Protein AF-A0AAE2HYL7-F1 (afdb_monomer_lite)

Secondary structure (DSSP, 8-state):
----TTS-EEEE-HHHHHHHHHHHT--HHHHHHHHHHHHHHHHHHHHHTT-GGG------HHHHHHHHHTS--EEEHHHHHHHHHHTTPPTTSSEEE--------------

Foldseek 3Di:
DDPQLVPKKWFFPLVVLVVLCVVQVDDLQLLQVQLLVLQQVVQVVCVVVVSHDDRDRTGDSVNSVCSNVVVDRIDRLSSQQSSCVSSVHDRCPGIPIPPPPPPPPVDPPDD

Structure (mmCIF, N/CA/C/O backbone):
data_AF-A0AAE2HYL7-F1
#
_entry.id   AF-A0AAE2HYL7-F1
#
loop_
_atom_site.group_PDB
_atom_site.id
_atom_site.type_symbol
_atom_site.label_atom_id
_atom_site.label_alt_id
_atom_site.label_comp_id
_atom_site.label_asym_id
_atom_site.label_entity_id
_atom_site.label_seq_id
_atom_site.pdbx_PDB_ins_code
_atom_site.Cartn_x
_atom_site.Cartn_y
_atom_site.Cartn_z
_atom_site.occupancy
_atom_site.B_iso_or_equiv
_atom_site.auth_seq_id
_atom_site.auth_comp_id
_atom_site.auth_asym_id
_atom_site.auth_atom_id
_atom_site.pdbx_PDB_model_num
ATOM 1 N N . MET A 1 1 ? 13.948 -3.740 -25.770 1.00 38.06 1 MET A N 1
ATOM 2 C CA . MET A 1 1 ? 12.963 -2.673 -25.483 1.00 38.06 1 MET A CA 1
ATOM 3 C C . MET A 1 1 ? 12.690 -2.669 -23.985 1.00 38.06 1 MET A C 1
ATOM 5 O O . MET A 1 1 ? 12.088 -3.614 -23.493 1.00 38.06 1 MET A O 1
ATOM 9 N N . ASN A 1 2 ? 13.205 -1.672 -23.257 1.00 37.06 2 ASN A N 1
ATOM 10 C CA . ASN A 1 2 ? 12.978 -1.521 -21.817 1.00 37.06 2 ASN A CA 1
ATOM 11 C C . ASN A 1 2 ? 11.575 -0.959 -21.599 1.00 37.06 2 ASN A C 1
ATOM 13 O O . ASN A 1 2 ? 11.379 0.253 -21.684 1.00 37.06 2 ASN A O 1
ATOM 17 N N . ALA A 1 3 ? 10.611 -1.837 -21.321 1.00 42.03 3 ALA A N 1
ATOM 18 C CA . ALA A 1 3 ? 9.371 -1.426 -20.686 1.00 42.03 3 ALA A CA 1
ATOM 19 C C . ALA A 1 3 ? 9.765 -0.853 -19.318 1.00 42.03 3 ALA A C 1
ATOM 21 O O . ALA A 1 3 ? 10.077 -1.577 -18.373 1.00 42.03 3 ALA A O 1
ATOM 22 N N . THR A 1 4 ? 9.924 0.466 -19.262 1.00 47.09 4 THR A N 1
ATOM 23 C CA . THR A 1 4 ? 10.134 1.168 -18.002 1.00 47.09 4 THR A CA 1
ATOM 24 C C . THR A 1 4 ? 8.878 0.922 -17.168 1.00 47.09 4 THR A C 1
ATOM 26 O O . THR A 1 4 ? 7.782 0.910 -17.720 1.00 47.09 4 THR A O 1
ATOM 29 N N . SER A 1 5 ? 9.000 0.745 -15.848 1.00 49.59 5 SER A N 1
ATOM 30 C CA . SER A 1 5 ? 7.873 0.609 -14.893 1.00 49.59 5 SER A CA 1
ATOM 31 C C . SER A 1 5 ? 6.904 1.814 -14.864 1.00 49.59 5 SER A C 1
ATOM 33 O O . SER A 1 5 ? 6.170 2.005 -13.897 1.00 49.59 5 SER A O 1
ATOM 35 N N . ARG A 1 6 ? 6.956 2.667 -15.893 1.00 45.88 6 ARG A N 1
ATOM 36 C CA . ARG A 1 6 ? 6.263 3.934 -16.082 1.00 45.88 6 ARG A CA 1
ATOM 37 C C . ARG A 1 6 ? 4.782 3.746 -16.419 1.00 45.88 6 ARG A C 1
ATOM 39 O O . ARG A 1 6 ? 3.992 4.571 -15.981 1.00 45.88 6 ARG A O 1
ATOM 46 N N . ASP A 1 7 ? 4.420 2.658 -17.098 1.00 55.69 7 ASP A N 1
ATOM 47 C CA . ASP A 1 7 ? 3.065 2.483 -17.658 1.00 55.69 7 ASP A CA 1
ATOM 48 C C . ASP A 1 7 ? 2.261 1.361 -16.981 1.00 55.69 7 ASP A C 1
ATOM 50 O O . ASP A 1 7 ? 1.156 1.013 -17.392 1.00 55.69 7 ASP A O 1
ATOM 54 N N . PHE A 1 8 ? 2.819 0.809 -15.910 1.00 77.25 8 PHE A N 1
ATOM 55 C CA . PHE A 1 8 ? 2.323 -0.376 -15.236 1.00 77.25 8 PHE A CA 1
ATOM 56 C C . PHE A 1 8 ? 1.549 0.025 -13.976 1.00 77.25 8 PHE A C 1
ATOM 58 O O . PHE A 1 8 ? 2.113 0.442 -12.955 1.00 77.25 8 PHE A O 1
ATOM 65 N N . TYR A 1 9 ? 0.226 -0.018 -14.107 1.00 88.50 9 TYR A N 1
ATOM 66 C CA . TYR A 1 9 ? -0.740 0.288 -13.059 1.00 88.50 9 TYR A CA 1
ATOM 67 C C . TYR A 1 9 ? -1.454 -0.988 -12.647 1.00 88.50 9 TYR A C 1
ATOM 69 O O . TYR A 1 9 ? -1.804 -1.794 -13.501 1.00 88.50 9 TYR A O 1
ATOM 77 N N . ALA A 1 10 ? -1.742 -1.127 -11.360 1.00 91.38 10 ALA A N 1
ATOM 78 C CA . ALA A 1 10 ? -2.563 -2.208 -10.845 1.00 91.38 10 ALA A CA 1
ATOM 79 C C . ALA A 1 10 ? -3.901 -1.667 -10.338 1.00 91.38 10 ALA A C 1
ATOM 81 O O . ALA A 1 10 ? -3.930 -0.650 -9.633 1.00 91.38 10 ALA A O 1
ATOM 82 N N . ASP A 1 11 ? -4.992 -2.331 -10.717 1.00 93.75 11 ASP A N 1
ATOM 83 C CA . ASP A 1 11 ? -6.324 -2.069 -10.175 1.00 93.75 11 ASP A CA 1
ATOM 84 C C . ASP A 1 11 ? -6.435 -2.645 -8.771 1.00 93.75 11 ASP A C 1
ATOM 86 O O . ASP A 1 11 ? -5.979 -3.751 -8.507 1.00 93.75 11 ASP A O 1
ATOM 90 N N . CYS A 1 12 ? -7.050 -1.883 -7.875 1.00 95.50 12 CYS A N 1
ATOM 91 C CA . CYS A 1 12 ? -7.253 -2.270 -6.491 1.00 95.50 12 CYS A CA 1
ATOM 92 C C . CYS A 1 12 ? -8.588 -2.999 -6.331 1.00 95.50 12 CYS A C 1
ATOM 94 O O . CYS A 1 12 ? -9.646 -2.404 -6.556 1.00 95.50 12 CYS A O 1
ATOM 96 N N . ASP A 1 13 ? -8.558 -4.230 -5.822 1.00 96.06 13 ASP A N 1
ATOM 97 C CA . ASP A 1 13 ? -9.720 -4.817 -5.163 1.00 96.06 13 ASP A CA 1
ATOM 98 C C . ASP A 1 13 ? -9.913 -4.115 -3.814 1.00 96.06 13 ASP A C 1
ATOM 100 O O . ASP A 1 13 ? -9.254 -4.398 -2.808 1.00 96.06 13 ASP A O 1
ATOM 104 N N . ARG A 1 14 ? -10.808 -3.125 -3.809 1.00 96.56 14 ARG A N 1
ATOM 105 C CA . ARG A 1 14 ? -11.086 -2.306 -2.629 1.00 96.56 14 ARG A CA 1
ATOM 106 C C . ARG A 1 14 ? -11.602 -3.142 -1.461 1.00 96.56 14 ARG A C 1
ATOM 108 O O . ARG A 1 14 ? -11.2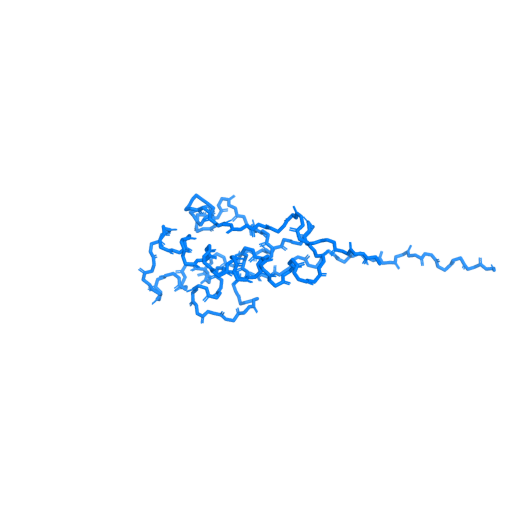44 -2.862 -0.319 1.00 96.56 14 ARG A O 1
ATOM 115 N N . GLU A 1 15 ? -12.462 -4.124 -1.709 1.00 96.94 15 GLU A N 1
ATOM 116 C CA . GLU A 1 15 ? -13.018 -4.928 -0.621 1.00 96.94 15 GLU A CA 1
ATOM 117 C C . GLU A 1 15 ? -11.934 -5.774 0.029 1.00 96.94 15 GLU A C 1
ATOM 119 O O . GLU A 1 15 ? -11.868 -5.859 1.261 1.00 96.94 15 GLU A O 1
ATOM 124 N N . MET A 1 16 ? -11.046 -6.351 -0.780 1.00 97.25 16 MET A N 1
ATOM 125 C CA . MET A 1 16 ? -9.954 -7.141 -0.244 1.00 97.25 16 MET A CA 1
ATOM 126 C C . MET A 1 16 ? -8.913 -6.285 0.481 1.00 97.25 16 MET A C 1
ATOM 128 O O . MET A 1 16 ? -8.443 -6.700 1.544 1.00 97.25 16 MET A O 1
ATOM 132 N N . LEU A 1 17 ? -8.637 -5.068 -0.005 1.00 97.31 17 LEU A N 1
ATOM 133 C CA . LEU A 1 17 ? -7.805 -4.092 0.705 1.00 97.31 17 LEU A CA 1
ATOM 134 C C . LEU A 1 17 ? -8.374 -3.780 2.094 1.00 97.31 17 LEU A C 1
ATOM 136 O O . LEU A 1 17 ? -7.663 -3.890 3.090 1.00 97.31 17 LEU A O 1
ATOM 140 N N . LEU A 1 18 ? -9.665 -3.445 2.179 1.00 97.62 18 LEU A N 1
ATOM 141 C CA . LEU A 1 18 ? -10.311 -3.12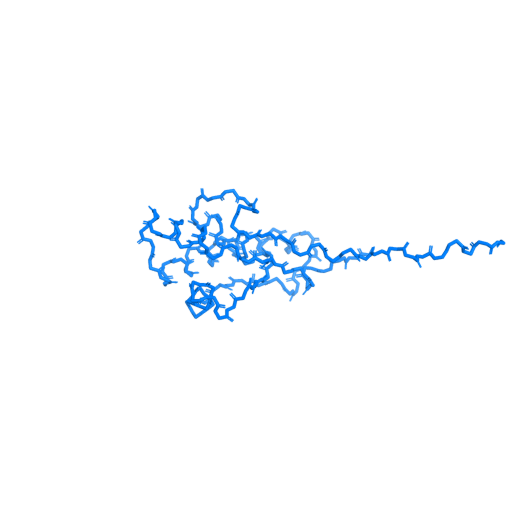4 3.454 1.00 97.62 18 LEU A CA 1
ATOM 142 C C . LEU A 1 18 ? -10.281 -4.313 4.420 1.00 97.62 18 LEU A C 1
ATOM 144 O O . LEU A 1 18 ? -9.952 -4.146 5.592 1.00 97.62 18 LEU A O 1
ATOM 148 N N . ARG A 1 19 ? -10.562 -5.528 3.934 1.00 97.56 19 ARG A N 1
ATOM 149 C CA . ARG A 1 19 ? -10.476 -6.748 4.753 1.00 97.56 19 ARG A CA 1
ATOM 150 C C . ARG A 1 19 ? -9.057 -6.991 5.262 1.00 97.56 19 ARG A C 1
ATOM 152 O O . ARG A 1 19 ? -8.894 -7.368 6.419 1.00 97.56 19 ARG A O 1
ATOM 159 N N . ALA A 1 20 ? -8.043 -6.787 4.425 1.00 97.31 20 ALA A N 1
ATOM 160 C CA . ALA A 1 20 ? -6.649 -6.942 4.823 1.00 97.31 20 ALA A CA 1
ATOM 161 C C . ALA A 1 20 ? -6.244 -5.912 5.887 1.00 97.31 20 ALA A C 1
ATOM 163 O O . ALA A 1 20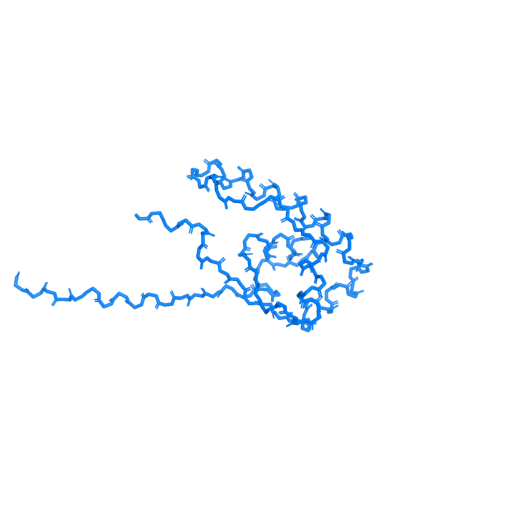 ? -5.645 -6.298 6.886 1.00 97.31 20 ALA A O 1
ATOM 164 N N . MET A 1 21 ? -6.650 -4.647 5.733 1.00 96.75 21 MET A N 1
ATOM 165 C CA . MET A 1 21 ? -6.398 -3.601 6.732 1.00 96.75 21 MET A CA 1
ATOM 166 C C . MET A 1 21 ? -7.083 -3.884 8.071 1.00 96.75 21 MET A C 1
ATOM 168 O O . MET A 1 21 ? -6.473 -3.711 9.122 1.00 96.75 21 MET A O 1
ATOM 172 N N . ILE A 1 22 ? -8.331 -4.365 8.048 1.00 97.00 22 ILE A N 1
ATOM 173 C CA . ILE A 1 22 ? -9.047 -4.754 9.272 1.00 97.00 22 ILE A CA 1
ATOM 174 C C . ILE A 1 22 ? -8.317 -5.903 9.978 1.00 97.00 22 ILE A C 1
ATOM 176 O O . ILE A 1 22 ? -8.155 -5.863 11.193 1.00 97.00 22 ILE A O 1
ATOM 180 N N . ARG A 1 23 ? -7.851 -6.913 9.230 1.00 96.88 23 ARG A N 1
ATOM 181 C CA . ARG A 1 23 ? -7.099 -8.042 9.803 1.00 96.88 23 ARG A CA 1
ATOM 182 C C . ARG A 1 23 ? -5.742 -7.628 10.365 1.00 96.88 23 ARG A C 1
ATOM 184 O O . ARG A 1 23 ? -5.330 -8.186 11.375 1.00 96.88 23 ARG A O 1
ATOM 191 N N . SER A 1 24 ? -5.046 -6.700 9.710 1.00 95.56 24 SER A N 1
ATOM 192 C CA . SER A 1 24 ? -3.729 -6.238 10.159 1.00 95.56 24 SER A CA 1
ATOM 193 C C . SER A 1 24 ? -3.811 -5.230 11.307 1.00 95.56 24 SER A C 1
ATOM 195 O O . SER A 1 24 ? -2.826 -5.040 12.012 1.00 95.56 24 SER A O 1
ATOM 197 N N . GLY A 1 25 ? -4.961 -4.571 11.488 1.00 95.75 25 GLY A N 1
ATOM 198 C CA . GLY A 1 25 ? -5.145 -3.511 12.478 1.00 95.75 25 GLY A CA 1
ATOM 199 C C . GLY A 1 25 ? -4.465 -2.190 12.108 1.00 95.75 25 GLY A C 1
ATOM 200 O O . GLY A 1 25 ? -4.341 -1.322 12.965 1.00 95.75 25 GLY A O 1
ATOM 201 N N . PHE A 1 26 ? -4.026 -2.020 10.856 1.00 96.88 26 PHE A N 1
ATOM 202 C CA . PHE A 1 26 ? -3.315 -0.810 10.444 1.00 96.88 26 PHE A CA 1
ATOM 203 C C . PHE A 1 26 ? -4.244 0.378 10.220 1.00 96.88 26 PHE A C 1
ATOM 205 O O . PHE A 1 26 ? -5.265 0.295 9.531 1.00 96.88 26 PHE A O 1
ATOM 212 N N . THR A 1 27 ? -3.797 1.536 10.686 1.00 97.75 27 THR A N 1
ATOM 213 C CA . THR A 1 27 ? -4.277 2.834 10.220 1.00 97.75 27 THR A CA 1
ATOM 214 C C . THR A 1 27 ? -3.752 3.142 8.810 1.00 97.75 27 THR A C 1
ATOM 216 O O . THR A 1 27 ? -2.813 2.526 8.301 1.00 97.75 27 THR A O 1
ATOM 219 N N . HIS A 1 28 ? -4.336 4.150 8.152 1.00 97.88 28 HIS A N 1
ATOM 220 C CA . HIS A 1 28 ? -3.839 4.613 6.847 1.00 97.88 28 HIS A CA 1
ATOM 221 C C . HIS A 1 28 ? -2.394 5.134 6.906 1.00 97.88 28 HIS A C 1
ATOM 223 O O . HIS A 1 28 ? -1.700 5.119 5.892 1.00 97.88 28 HIS A O 1
ATOM 229 N N . GLU A 1 29 ? -1.970 5.646 8.062 1.00 98.06 29 GLU A N 1
ATOM 230 C CA . GLU A 1 29 ? -0.635 6.206 8.274 1.00 98.06 29 GLU A CA 1
ATOM 231 C C . GLU A 1 29 ? 0.402 5.097 8.448 1.00 98.06 29 GLU A C 1
ATOM 233 O O . GLU A 1 29 ? 1.370 5.051 7.697 1.00 98.06 29 GLU A O 1
ATOM 238 N N . GLU A 1 30 ? 0.122 4.123 9.314 1.00 98.19 30 GLU A N 1
ATOM 239 C CA . GLU A 1 30 ? 0.994 2.960 9.518 1.00 98.19 30 GLU A CA 1
ATOM 240 C C . GLU A 1 30 ? 1.172 2.152 8.231 1.00 98.19 30 GLU A C 1
ATOM 242 O O . GLU A 1 30 ? 2.289 1.767 7.883 1.00 98.19 30 GLU A O 1
ATOM 247 N N . LEU A 1 31 ? 0.095 1.953 7.461 1.00 98.19 31 LEU A N 1
ATOM 248 C CA . LEU A 1 31 ? 0.204 1.279 6.170 1.00 98.19 31 LEU A CA 1
ATOM 249 C C . LEU A 1 31 ? 1.038 2.094 5.170 1.00 98.19 31 LEU A C 1
ATOM 251 O O . LEU A 1 31 ? 1.783 1.517 4.374 1.00 98.19 31 LEU A O 1
ATOM 255 N N . ALA A 1 32 ? 0.942 3.425 5.186 1.00 98.12 32 ALA A N 1
ATOM 256 C CA . ALA A 1 32 ? 1.766 4.274 4.331 1.00 98.12 32 ALA A CA 1
ATOM 257 C C . ALA A 1 32 ? 3.255 4.161 4.695 1.00 98.12 32 ALA A C 1
ATOM 259 O O . ALA A 1 32 ? 4.087 4.029 3.792 1.00 98.12 32 ALA A O 1
ATOM 260 N N . ASP A 1 33 ? 3.589 4.135 5.983 1.00 98.00 33 ASP A N 1
ATOM 261 C CA . ASP A 1 33 ? 4.966 4.018 6.463 1.00 98.00 33 ASP A CA 1
ATOM 262 C C . ASP A 1 33 ? 5.565 2.637 6.181 1.00 98.00 33 ASP A C 1
ATOM 264 O O . ASP A 1 33 ? 6.647 2.540 5.582 1.00 98.00 33 ASP A O 1
ATOM 268 N N . GLU A 1 34 ? 4.843 1.566 6.521 1.00 98.06 34 GLU A N 1
ATOM 269 C CA . GLU A 1 34 ? 5.310 0.193 6.310 1.00 98.06 34 GLU A CA 1
ATOM 270 C C . GLU A 1 34 ? 5.438 -0.112 4.813 1.00 98.06 34 GLU A C 1
ATOM 272 O O . GLU A 1 34 ? 6.485 -0.570 4.341 1.00 98.06 34 GLU A O 1
ATOM 277 N N . SER A 1 35 ? 4.434 0.250 4.007 1.00 97.56 35 SER A N 1
ATOM 278 C CA . SER A 1 35 ? 4.532 0.081 2.553 1.00 97.56 35 SER A CA 1
ATOM 279 C C . SER A 1 35 ? 5.626 0.963 1.944 1.00 97.56 35 SER A C 1
ATOM 281 O O . SER A 1 35 ? 6.319 0.527 1.027 1.00 97.56 35 SER A O 1
ATOM 283 N N . SER A 1 36 ? 5.900 2.156 2.481 1.00 98.00 36 SER A N 1
ATOM 284 C CA . SER A 1 36 ? 7.054 2.966 2.058 1.00 98.00 36 SER A CA 1
ATOM 285 C C . SER A 1 36 ? 8.393 2.304 2.400 1.00 98.00 36 SER A C 1
ATOM 287 O O . SER A 1 36 ? 9.367 2.442 1.651 1.00 98.00 36 SER A O 1
ATOM 289 N N . ALA A 1 37 ? 8.487 1.574 3.514 1.00 97.38 37 ALA A N 1
ATOM 290 C CA . ALA A 1 37 ? 9.672 0.787 3.851 1.00 97.38 37 ALA A CA 1
ATOM 291 C C . ALA A 1 37 ? 9.889 -0.368 2.862 1.00 97.38 37 ALA A C 1
ATOM 293 O O . ALA A 1 37 ? 11.012 -0.554 2.372 1.00 97.38 37 ALA A O 1
ATOM 294 N N . GLN A 1 38 ? 8.825 -1.089 2.499 1.00 97.06 38 GLN A N 1
ATOM 295 C CA . GLN A 1 38 ? 8.879 -2.138 1.475 1.00 97.06 38 GLN A CA 1
ATOM 296 C C . GLN A 1 38 ? 9.220 -1.568 0.093 1.00 97.06 38 GLN A C 1
ATOM 298 O O . GLN A 1 38 ? 10.105 -2.082 -0.598 1.00 97.06 38 GLN A O 1
ATOM 303 N N . LEU A 1 39 ? 8.617 -0.439 -0.279 1.00 95.56 39 LEU A N 1
ATOM 304 C CA . LEU A 1 39 ? 8.844 0.214 -1.563 1.00 95.56 39 LEU A CA 1
ATOM 305 C C . LEU A 1 39 ? 10.299 0.660 -1.734 1.00 95.56 39 LEU A C 1
ATOM 307 O O . LEU A 1 39 ? 10.876 0.488 -2.804 1.00 95.56 39 LEU A O 1
ATOM 311 N N . ARG A 1 40 ? 10.956 1.136 -0.671 1.00 95.25 40 ARG A N 1
ATOM 312 C CA . ARG A 1 40 ? 12.400 1.431 -0.700 1.00 95.25 40 ARG A CA 1
ATOM 313 C C . ARG A 1 40 ? 13.252 0.184 -0.953 1.00 95.25 40 ARG A C 1
ATOM 315 O O . ARG A 1 40 ? 14.259 0.280 -1.657 1.00 95.25 40 ARG A O 1
ATOM 322 N N . LYS A 1 41 ? 12.877 -0.985 -0.416 1.00 94.19 41 LYS A N 1
ATOM 323 C CA . LYS A 1 41 ? 13.573 -2.259 -0.699 1.00 94.19 41 LYS A CA 1
ATOM 324 C C . LYS A 1 41 ? 13.431 -2.630 -2.178 1.00 94.19 41 LYS A C 1
ATOM 326 O O . LYS A 1 41 ? 14.434 -2.939 -2.823 1.00 94.19 41 LYS A O 1
ATOM 331 N N . ILE A 1 42 ? 12.216 -2.522 -2.716 1.00 91.81 42 ILE A N 1
ATOM 332 C CA . ILE A 1 42 ? 11.910 -2.773 -4.131 1.00 91.81 42 ILE A CA 1
ATOM 333 C C . ILE A 1 42 ? 12.686 -1.800 -5.026 1.00 91.81 42 ILE A C 1
ATOM 335 O O . ILE A 1 42 ? 13.394 -2.230 -5.934 1.00 91.81 42 ILE A O 1
ATOM 339 N N . ALA A 1 43 ? 12.658 -0.504 -4.711 1.00 91.06 43 ALA A N 1
ATOM 340 C CA . ALA A 1 43 ? 13.345 0.533 -5.472 1.00 91.06 43 ALA A CA 1
ATOM 341 C C . ALA A 1 43 ? 14.857 0.307 -5.559 1.00 91.06 43 ALA A C 1
ATOM 343 O O . ALA A 1 43 ? 15.451 0.488 -6.622 1.00 91.06 43 ALA A O 1
ATOM 344 N N . ARG A 1 44 ? 15.493 -0.143 -4.469 1.00 91.19 44 ARG A N 1
ATOM 345 C CA . ARG A 1 44 ? 16.912 -0.532 -4.494 1.00 91.19 44 ARG A CA 1
ATOM 346 C C . ARG A 1 44 ? 17.171 -1.698 -5.449 1.00 91.19 44 ARG A C 1
ATOM 348 O O . ARG A 1 44 ? 18.174 -1.676 -6.157 1.00 91.19 44 ARG A O 1
ATOM 355 N N . SER A 1 45 ? 16.283 -2.690 -5.480 1.00 90.00 45 SER A N 1
ATOM 356 C CA . SER A 1 45 ? 16.392 -3.831 -6.397 1.00 90.00 45 SER A CA 1
ATOM 357 C C . SER A 1 45 ? 16.224 -3.400 -7.857 1.00 90.00 45 SER A C 1
ATOM 359 O O . SER A 1 45 ? 17.066 -3.721 -8.691 1.00 90.00 45 SER A O 1
ATOM 361 N N . GLU A 1 46 ? 15.213 -2.586 -8.167 1.00 86.81 46 GLU A N 1
ATOM 362 C CA . GLU A 1 46 ? 14.975 -2.100 -9.534 1.00 86.81 46 GLU A CA 1
ATOM 363 C C . GLU A 1 46 ? 16.098 -1.177 -10.037 1.00 86.81 46 GLU A C 1
ATOM 365 O O . GLU A 1 46 ? 16.499 -1.262 -11.200 1.00 86.81 46 GLU A O 1
ATOM 370 N N . ARG A 1 47 ? 16.692 -0.358 -9.159 1.00 84.88 47 ARG A N 1
ATOM 371 C CA . ARG A 1 47 ? 17.889 0.436 -9.489 1.00 84.88 47 ARG A CA 1
ATOM 372 C C . ARG A 1 47 ? 19.076 -0.439 -9.878 1.00 84.88 47 ARG A C 1
ATOM 374 O O . ARG A 1 47 ? 19.718 -0.157 -10.885 1.00 84.88 47 ARG A O 1
ATOM 381 N N . ARG A 1 48 ? 19.332 -1.528 -9.143 1.00 86.50 48 ARG A N 1
ATOM 382 C CA . ARG A 1 48 ? 20.399 -2.492 -9.483 1.00 86.50 48 ARG A CA 1
ATOM 383 C C . ARG A 1 48 ? 20.178 -3.168 -10.839 1.00 86.50 48 ARG A C 1
ATOM 385 O O . ARG A 1 48 ? 21.145 -3.548 -11.482 1.00 86.50 48 ARG A O 1
ATOM 392 N N . LYS A 1 49 ? 18.926 -3.278 -11.290 1.00 84.25 49 LYS A N 1
ATOM 393 C CA . LYS A 1 49 ? 18.553 -3.811 -12.612 1.00 84.25 49 LYS A CA 1
ATOM 394 C C . LYS A 1 49 ? 18.598 -2.761 -13.734 1.00 84.25 49 LYS A C 1
ATOM 396 O O . LYS A 1 49 ? 18.129 -3.036 -14.834 1.00 84.25 49 LYS A O 1
ATOM 401 N N . GLY A 1 50 ? 19.092 -1.549 -13.469 1.00 80.38 50 GLY A N 1
ATOM 402 C CA . GLY A 1 50 ? 19.180 -0.476 -14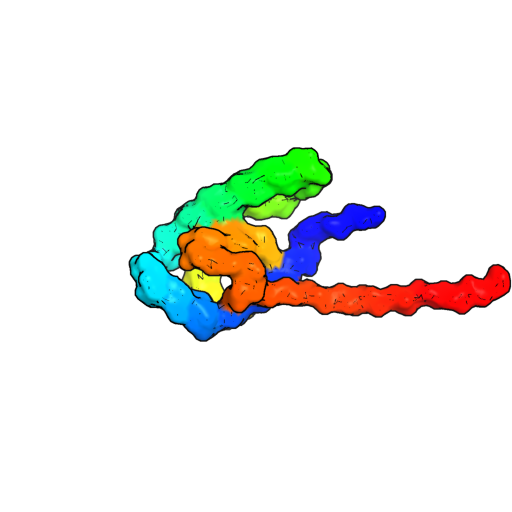.466 1.00 80.38 50 GLY A CA 1
ATOM 403 C C . GLY A 1 50 ? 17.849 0.220 -14.779 1.00 80.38 50 GLY A C 1
ATOM 404 O O . GLY A 1 50 ? 17.730 0.873 -15.811 1.00 80.38 50 GLY A O 1
ATOM 405 N N . ARG A 1 51 ? 16.834 0.105 -13.908 1.00 73.00 51 ARG A N 1
ATOM 406 C CA . ARG A 1 51 ? 15.495 0.710 -14.091 1.00 73.00 51 ARG A CA 1
ATOM 407 C C . ARG A 1 51 ? 15.276 1.975 -13.238 1.00 73.00 51 ARG A C 1
ATOM 409 O O . ARG A 1 51 ? 14.145 2.356 -12.960 1.00 73.00 51 ARG A O 1
ATOM 416 N N . GLY A 1 52 ? 16.361 2.597 -12.771 1.00 61.50 52 GLY A N 1
ATOM 417 C CA . GLY A 1 52 ? 16.414 3.342 -11.508 1.00 61.50 52 GLY A CA 1
ATOM 418 C C . GLY A 1 52 ? 15.806 4.746 -11.425 1.00 61.50 52 GLY A C 1
ATOM 419 O O . GLY A 1 52 ? 15.408 5.143 -10.327 1.00 61.50 52 GLY A O 1
ATOM 420 N N . ASP A 1 53 ? 15.700 5.481 -12.531 1.00 67.12 53 ASP A N 1
ATOM 421 C CA . ASP A 1 53 ? 15.471 6.937 -12.461 1.00 67.12 53 ASP A CA 1
ATOM 422 C C . ASP A 1 53 ? 14.030 7.349 -12.146 1.00 67.12 53 ASP A C 1
ATOM 424 O O . ASP A 1 53 ? 13.767 8.507 -11.830 1.00 67.12 53 ASP A O 1
ATOM 428 N N . ARG A 1 54 ? 13.067 6.424 -12.223 1.00 72.81 54 ARG A N 1
ATOM 429 C CA . ARG A 1 54 ? 11.633 6.741 -12.066 1.00 72.81 54 ARG A CA 1
ATOM 430 C C . ARG A 1 54 ? 10.879 5.802 -11.133 1.00 72.81 54 ARG A C 1
ATOM 432 O O . ARG A 1 54 ? 9.655 5.724 -11.191 1.00 72.81 54 ARG A O 1
ATOM 439 N N . VAL A 1 55 ? 11.598 5.084 -10.276 1.00 82.69 55 VAL A N 1
ATOM 440 C CA . VAL A 1 55 ? 10.978 4.160 -9.324 1.00 82.69 55 VAL A CA 1
ATOM 441 C C . VAL A 1 55 ? 10.435 4.944 -8.123 1.00 82.69 55 VAL A C 1
ATOM 443 O O . VAL A 1 55 ? 11.224 5.636 -7.471 1.00 82.69 55 VAL A O 1
ATOM 446 N N . PRO A 1 56 ? 9.128 4.860 -7.802 1.00 87.81 56 PRO A N 1
ATOM 447 C CA . PRO A 1 56 ? 8.586 5.515 -6.619 1.00 87.81 56 PRO A CA 1
ATOM 448 C C . PRO A 1 56 ? 9.234 4.954 -5.349 1.00 87.81 56 PRO A C 1
ATOM 450 O O . PRO A 1 56 ? 9.569 3.775 -5.275 1.00 87.81 56 PRO A O 1
ATOM 453 N N . THR A 1 57 ? 9.413 5.809 -4.342 1.00 90.44 57 THR A N 1
ATOM 454 C CA . THR A 1 57 ? 10.102 5.454 -3.087 1.00 90.44 57 THR A CA 1
ATOM 455 C C . THR A 1 57 ? 9.228 5.570 -1.846 1.00 90.44 57 THR A C 1
ATOM 457 O O . THR A 1 57 ? 9.666 5.177 -0.769 1.00 90.44 57 THR A O 1
ATOM 460 N N . SER A 1 58 ? 8.017 6.110 -1.975 1.00 94.62 58 SER A N 1
ATOM 461 C CA . SER A 1 58 ? 7.061 6.235 -0.876 1.00 94.62 58 SER A CA 1
ATOM 462 C C . SER A 1 58 ? 5.612 6.122 -1.350 1.00 94.62 58 SER A C 1
ATOM 464 O O . SER A 1 58 ? 5.279 6.389 -2.516 1.00 94.62 58 SER A O 1
ATOM 466 N N . ASN A 1 59 ? 4.771 5.735 -0.397 1.00 95.81 59 ASN A N 1
ATOM 467 C CA . ASN A 1 59 ? 3.322 5.806 -0.429 1.00 95.81 59 ASN A CA 1
ATOM 468 C C . ASN A 1 59 ? 2.879 6.841 0.604 1.00 95.81 59 ASN A C 1
ATOM 470 O O . ASN A 1 59 ? 3.374 6.852 1.725 1.00 95.81 59 ASN A O 1
ATOM 474 N N . SER A 1 60 ? 1.963 7.730 0.226 1.00 96.94 60 SER A N 1
ATOM 475 C CA . SER A 1 60 ? 1.417 8.720 1.154 1.00 96.94 60 SER A CA 1
ATOM 476 C C . SER A 1 60 ? 0.173 8.180 1.852 1.00 96.94 60 SER A C 1
ATOM 478 O O . SER A 1 60 ? -0.604 7.428 1.260 1.00 96.94 60 SER A O 1
ATOM 480 N N . ARG A 1 61 ? -0.087 8.654 3.076 1.00 97.88 61 ARG A N 1
ATOM 481 C CA . ARG A 1 61 ? -1.363 8.428 3.777 1.00 97.88 61 ARG A CA 1
ATOM 482 C C . ARG A 1 61 ? -2.570 8.793 2.904 1.00 97.88 61 ARG A C 1
ATOM 484 O O . ARG A 1 61 ? -3.580 8.095 2.916 1.00 97.88 61 ARG A O 1
ATOM 491 N N . GLN A 1 62 ? -2.459 9.874 2.128 1.00 97.88 62 GLN A N 1
ATOM 492 C CA . GLN A 1 62 ? -3.508 10.313 1.206 1.00 97.88 62 GLN A CA 1
ATOM 493 C C . GLN A 1 62 ? -3.802 9.263 0.130 1.00 97.88 62 GLN A C 1
ATOM 495 O O . GLN A 1 62 ? -4.969 8.974 -0.116 1.00 97.88 62 GLN A O 1
ATOM 500 N N . LEU A 1 63 ? -2.768 8.673 -0.481 1.00 97.12 63 LEU A N 1
ATOM 501 C CA . LEU A 1 63 ? -2.937 7.620 -1.482 1.00 97.12 63 LEU A CA 1
ATOM 502 C C . LEU A 1 63 ? -3.663 6.410 -0.886 1.00 97.12 63 LEU A C 1
ATOM 504 O O . LEU A 1 63 ? -4.622 5.928 -1.480 1.00 97.12 63 LEU A O 1
ATOM 508 N N . ILE A 1 64 ? -3.241 5.953 0.298 1.00 97.88 64 ILE A N 1
ATOM 509 C CA . ILE A 1 64 ? -3.905 4.844 0.998 1.00 97.88 64 ILE A CA 1
ATOM 510 C C . ILE A 1 64 ? -5.378 5.181 1.248 1.00 97.88 64 ILE A C 1
ATOM 512 O O . ILE A 1 64 ? -6.260 4.407 0.885 1.00 97.88 64 ILE A O 1
ATOM 516 N N . GLY A 1 65 ? -5.662 6.379 1.766 1.00 97.81 65 GLY A N 1
ATOM 517 C CA . GLY A 1 65 ? -7.032 6.836 1.990 1.00 97.81 65 GLY A CA 1
ATOM 518 C C . GLY A 1 65 ? -7.879 6.889 0.714 1.00 97.81 65 GLY A C 1
ATOM 519 O O . GLY A 1 65 ? -9.049 6.517 0.751 1.00 97.81 65 GLY A O 1
ATOM 520 N N . GLN A 1 66 ? -7.302 7.305 -0.416 1.00 98.00 66 GLN A N 1
ATOM 521 C CA . GLN A 1 66 ? -7.985 7.332 -1.714 1.00 98.00 66 GLN A CA 1
ATOM 522 C C . GLN A 1 66 ? -8.291 5.930 -2.252 1.00 98.00 66 GLN A C 1
ATOM 524 O O . GLN A 1 66 ? -9.347 5.736 -2.851 1.00 98.00 66 GLN A O 1
ATOM 529 N N . LEU A 1 67 ? -7.402 4.958 -2.037 1.00 97.38 67 LEU A N 1
ATOM 530 C CA . LEU A 1 67 ? -7.642 3.559 -2.406 1.00 97.38 67 LEU A CA 1
ATOM 531 C C . LEU A 1 67 ? -8.752 2.952 -1.532 1.00 97.38 67 LEU A C 1
ATOM 533 O O . LEU A 1 67 ? -9.706 2.373 -2.049 1.00 97.38 67 LEU A O 1
ATOM 537 N N . CYS A 1 68 ? -8.702 3.176 -0.216 1.00 96.56 68 CYS A N 1
ATOM 538 C CA . CYS A 1 68 ? -9.721 2.696 0.724 1.00 96.56 68 CYS A CA 1
ATOM 539 C C . CYS A 1 68 ? -11.100 3.333 0.498 1.00 96.56 68 CYS A C 1
ATOM 541 O O . CYS A 1 68 ? -12.131 2.674 0.658 1.00 96.56 68 CYS A O 1
ATOM 543 N N . SER A 1 69 ? -11.156 4.609 0.105 1.00 96.56 69 SER A N 1
ATOM 544 C CA . SER A 1 69 ? -12.419 5.277 -0.235 1.00 96.56 69 SER A CA 1
ATOM 545 C C . SER A 1 69 ? -12.930 4.923 -1.634 1.00 96.56 69 SER A C 1
ATOM 547 O O . SER A 1 69 ? -14.095 5.167 -1.931 1.00 96.56 69 SER A O 1
ATOM 549 N N . GLY A 1 70 ? -12.086 4.334 -2.488 1.00 94.38 70 GLY A N 1
ATOM 550 C CA . GLY A 1 70 ? -12.384 4.084 -3.899 1.00 94.38 70 GLY A CA 1
ATOM 551 C C . GLY A 1 70 ? -12.269 5.324 -4.793 1.00 94.38 70 GLY A C 1
ATOM 552 O O . GLY A 1 70 ? -12.559 5.238 -5.986 1.00 94.38 70 GLY A O 1
ATOM 553 N N . ALA A 1 71 ? -11.828 6.466 -4.250 1.00 95.81 71 ALA A N 1
ATOM 554 C CA . ALA A 1 71 ? -11.539 7.670 -5.031 1.00 95.81 71 ALA A CA 1
ATOM 555 C C . ALA A 1 71 ? -10.401 7.437 -6.041 1.00 95.81 71 ALA A C 1
ATOM 557 O O . ALA A 1 71 ? -10.425 7.983 -7.142 1.00 95.81 71 ALA A O 1
ATOM 558 N N . ALA A 1 72 ? -9.429 6.593 -5.686 1.00 94.62 72 ALA A N 1
ATOM 559 C CA . ALA A 1 72 ? -8.454 6.037 -6.613 1.00 94.62 72 ALA A CA 1
ATOM 560 C C . ALA A 1 72 ? -8.758 4.551 -6.836 1.00 94.62 72 ALA A C 1
ATOM 562 O O . ALA A 1 72 ? -8.841 3.783 -5.883 1.00 94.62 72 ALA A O 1
ATOM 563 N N . LYS A 1 73 ? -8.896 4.140 -8.102 1.00 93.56 73 LYS A N 1
ATOM 564 C CA . LYS A 1 73 ? -9.130 2.731 -8.474 1.00 93.56 73 LYS A CA 1
ATOM 565 C C . LYS A 1 73 ? -7.846 1.951 -8.740 1.00 93.56 73 LYS A C 1
ATOM 567 O O . LYS A 1 73 ? -7.864 0.728 -8.737 1.00 93.56 73 LYS A O 1
ATOM 572 N N . SER A 1 74 ? -6.741 2.651 -8.979 1.00 93.19 74 SER A N 1
ATOM 573 C CA . SER A 1 74 ? -5.472 2.041 -9.360 1.00 93.19 74 SER A CA 1
ATOM 574 C C . SER A 1 74 ? -4.283 2.831 -8.836 1.00 93.19 74 SER A C 1
ATOM 576 O O . SER A 1 74 ? -4.369 4.043 -8.636 1.00 93.19 74 SER A O 1
ATOM 578 N N . THR A 1 75 ? -3.147 2.160 -8.694 1.00 94.00 75 THR A N 1
ATOM 579 C CA . THR A 1 75 ? -1.860 2.780 -8.353 1.00 94.00 75 THR A CA 1
ATOM 580 C C . THR A 1 75 ? -0.735 2.162 -9.180 1.00 94.00 75 THR A C 1
ATOM 582 O O . THR A 1 75 ? -0.956 1.207 -9.919 1.00 94.00 75 THR A O 1
ATOM 585 N N . ASN A 1 76 ? 0.473 2.717 -9.093 1.00 92.38 76 ASN A N 1
ATOM 586 C CA . ASN A 1 76 ? 1.651 2.131 -9.733 1.00 92.38 76 ASN A CA 1
ATOM 587 C C . ASN A 1 76 ? 1.911 0.718 -9.181 1.00 92.38 76 ASN A C 1
ATOM 589 O O . ASN A 1 76 ? 1.841 0.519 -7.969 1.00 92.38 76 ASN A O 1
ATOM 593 N N . GLU A 1 77 ? 2.268 -0.235 -10.039 1.00 91.50 77 GLU A N 1
ATOM 594 C CA . GLU A 1 77 ? 2.465 -1.640 -9.644 1.00 91.50 77 GLU A CA 1
ATOM 595 C C . GLU A 1 77 ? 3.474 -1.831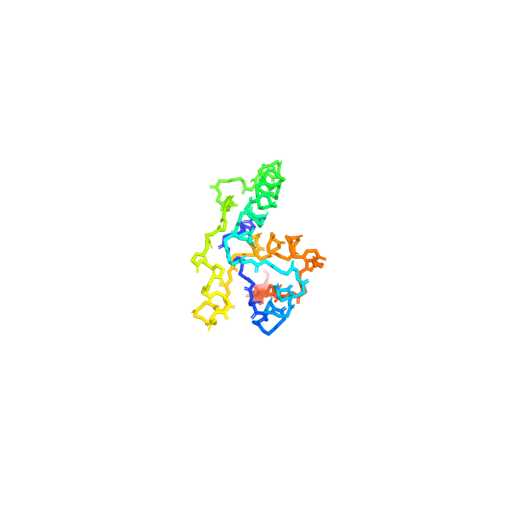 -8.505 1.00 91.50 77 GLU A C 1
ATOM 597 O O . GLU A 1 77 ? 3.248 -2.628 -7.600 1.00 91.50 77 GLU A O 1
ATOM 602 N N . LEU A 1 78 ? 4.561 -1.055 -8.472 1.00 92.75 78 LEU A N 1
ATOM 603 C CA . LEU A 1 78 ? 5.548 -1.183 -7.396 1.00 92.75 78 LEU A CA 1
ATOM 604 C C . LEU A 1 78 ? 4.988 -0.691 -6.058 1.00 92.75 78 LEU A C 1
ATOM 606 O O . LEU A 1 78 ? 5.317 -1.247 -5.011 1.00 92.75 78 LEU A O 1
ATOM 610 N N . ARG A 1 79 ? 4.119 0.330 -6.089 1.00 95.00 79 ARG A N 1
ATOM 611 C CA . ARG A 1 79 ? 3.390 0.792 -4.901 1.00 95.00 79 ARG A CA 1
ATOM 612 C C . ARG A 1 79 ? 2.391 -0.257 -4.426 1.00 95.00 79 ARG A C 1
ATOM 614 O O . ARG A 1 79 ? 2.309 -0.474 -3.224 1.00 95.00 79 ARG A O 1
ATOM 621 N N . ALA A 1 80 ? 1.677 -0.890 -5.355 1.00 95.38 80 ALA A N 1
ATOM 622 C CA . ALA A 1 80 ? 0.734 -1.970 -5.080 1.00 95.38 80 ALA A CA 1
ATOM 623 C C . ALA A 1 80 ? 1.414 -3.162 -4.388 1.00 95.38 80 ALA A C 1
ATOM 625 O O . ALA A 1 80 ? 1.040 -3.503 -3.269 1.00 95.38 80 ALA A O 1
ATOM 626 N N . ILE A 1 81 ? 2.495 -3.685 -4.976 1.00 95.44 81 ILE A N 1
ATOM 627 C CA . ILE A 1 81 ? 3.295 -4.774 -4.389 1.00 95.44 81 ILE A CA 1
ATOM 628 C C . ILE A 1 81 ? 3.782 -4.399 -2.984 1.00 95.44 81 ILE A C 1
ATOM 630 O O . ILE A 1 81 ? 3.750 -5.198 -2.051 1.00 95.44 81 ILE A O 1
ATOM 634 N N . ALA A 1 82 ? 4.238 -3.159 -2.802 1.00 97.12 82 ALA A N 1
ATOM 635 C CA . ALA A 1 82 ? 4.696 -2.703 -1.498 1.00 97.12 82 ALA A CA 1
ATOM 636 C C . ALA A 1 82 ? 3.576 -2.672 -0.440 1.00 97.12 82 ALA A C 1
ATOM 638 O O . ALA A 1 82 ? 3.850 -2.943 0.728 1.00 97.12 82 ALA A O 1
ATOM 639 N N . ILE A 1 83 ? 2.339 -2.349 -0.835 1.00 97.88 83 ILE A N 1
ATOM 640 C CA . ILE A 1 83 ? 1.160 -2.366 0.043 1.00 97.88 83 ILE A CA 1
ATOM 641 C C . ILE A 1 83 ? 0.791 -3.806 0.417 1.00 97.88 83 ILE A C 1
ATOM 643 O O . ILE A 1 83 ? 0.572 -4.080 1.593 1.00 97.88 83 ILE A O 1
ATOM 647 N N . GLU A 1 84 ? 0.776 -4.732 -0.542 1.00 97.75 84 GLU A N 1
ATOM 648 C CA . GLU A 1 84 ? 0.466 -6.149 -0.286 1.00 97.75 84 GLU A CA 1
ATOM 649 C C . GLU A 1 84 ? 1.461 -6.768 0.689 1.00 97.75 84 GLU A C 1
ATOM 651 O O . GLU A 1 84 ? 1.069 -7.335 1.707 1.00 97.75 84 GLU A O 1
ATOM 656 N N . ARG A 1 85 ? 2.756 -6.545 0.455 1.00 97.44 85 ARG A N 1
ATOM 657 C CA . ARG A 1 85 ? 3.812 -7.036 1.345 1.00 97.44 85 ARG A CA 1
ATOM 658 C C . ARG A 1 85 ? 3.749 -6.426 2.737 1.00 97.44 85 ARG A C 1
ATOM 660 O O . ARG A 1 85 ? 4.039 -7.120 3.705 1.00 97.44 85 ARG A O 1
ATOM 667 N N . ALA A 1 86 ? 3.387 -5.147 2.850 1.00 97.62 86 ALA A N 1
ATOM 668 C CA . ALA A 1 86 ? 3.169 -4.513 4.150 1.00 97.62 86 ALA A CA 1
ATOM 669 C C . ALA A 1 86 ? 2.020 -5.184 4.916 1.00 97.62 86 ALA A C 1
ATOM 671 O O . ALA A 1 86 ? 2.122 -5.385 6.120 1.00 97.62 86 ALA A O 1
ATOM 672 N N . LEU A 1 87 ? 0.964 -5.593 4.211 1.00 97.56 87 LEU A N 1
ATOM 673 C CA . LEU A 1 87 ? -0.178 -6.324 4.768 1.00 97.56 87 LEU A CA 1
ATOM 674 C C . LEU A 1 87 ? 0.088 -7.828 4.972 1.00 97.56 87 LEU A C 1
ATOM 676 O O . LEU A 1 87 ? -0.822 -8.545 5.386 1.00 97.56 87 LEU A O 1
ATOM 680 N N . GLY A 1 88 ? 1.299 -8.317 4.678 1.00 96.00 88 GLY A N 1
ATOM 681 C CA . GLY A 1 88 ? 1.640 -9.741 4.759 1.00 96.00 88 GLY A CA 1
ATOM 682 C C . GLY A 1 88 ? 0.920 -10.608 3.721 1.00 96.00 88 GLY A C 1
ATOM 683 O O . GLY A 1 88 ? 0.717 -11.796 3.952 1.00 96.00 88 GLY A O 1
ATOM 684 N N . MET A 1 89 ? 0.499 -10.008 2.610 1.00 95.88 89 MET A N 1
ATOM 685 C CA . MET A 1 89 ? -0.210 -10.662 1.517 1.00 95.88 89 MET A CA 1
ATOM 686 C C . MET A 1 89 ? 0.747 -10.977 0.361 1.00 95.88 89 MET A C 1
ATOM 688 O O . MET A 1 89 ? 1.752 -10.287 0.171 1.00 95.88 89 MET A O 1
ATOM 692 N N . ASP A 1 90 ? 0.399 -11.986 -0.437 1.00 93.75 90 ASP A N 1
ATOM 693 C CA . ASP A 1 90 ? 1.130 -12.316 -1.661 1.00 93.75 90 ASP A CA 1
ATOM 694 C C . ASP A 1 90 ? 0.973 -11.220 -2.729 1.00 93.75 90 A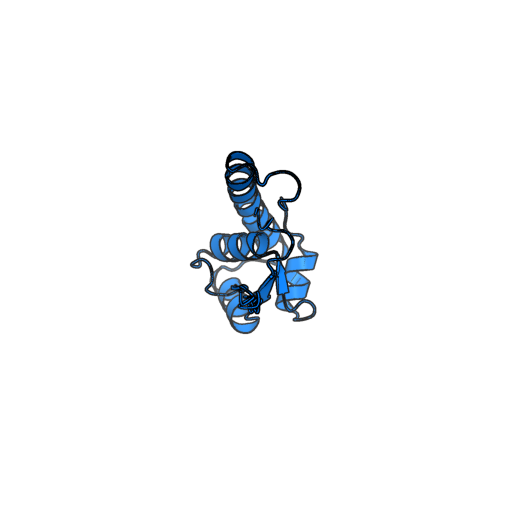SP A C 1
ATOM 696 O O . ASP A 1 90 ? -0.081 -10.580 -2.840 1.00 93.75 90 ASP A O 1
ATOM 700 N N . ASP A 1 91 ? 2.022 -11.031 -3.535 1.00 92.38 91 ASP A N 1
ATOM 701 C CA . ASP A 1 91 ? 2.030 -10.091 -4.658 1.00 92.38 91 ASP A CA 1
ATOM 702 C C . ASP A 1 91 ? 0.907 -10.445 -5.659 1.00 92.38 91 ASP A C 1
ATOM 704 O O . ASP A 1 91 ? 0.826 -11.575 -6.146 1.00 92.38 91 ASP A O 1
ATOM 708 N N . GLY A 1 92 ? 0.066 -9.471 -6.009 1.00 90.56 92 GLY A N 1
ATOM 709 C CA . GLY A 1 92 ? -1.043 -9.638 -6.952 1.00 90.56 92 GLY A CA 1
ATOM 710 C C . GLY A 1 92 ? -2.351 -10.139 -6.337 1.00 90.56 92 GLY A C 1
ATOM 711 O O . GLY A 1 92 ? -3.298 -10.424 -7.070 1.00 90.56 92 GLY A O 1
ATOM 712 N N . SER A 1 93 ? -2.416 -10.268 -5.012 1.00 93.12 93 SER A N 1
ATOM 713 C CA . SER A 1 93 ? -3.636 -10.665 -4.315 1.00 93.12 93 SER A CA 1
ATOM 714 C C . SER A 1 93 ? -4.687 -9.552 -4.353 1.00 93.12 93 SER A C 1
ATOM 716 O O . SER A 1 93 ? -5.796 -9.769 -4.833 1.00 93.12 93 SER A O 1
ATOM 718 N N . ILE A 1 94 ? -4.356 -8.361 -3.857 1.00 94.62 94 ILE A N 1
ATOM 719 C CA . ILE A 1 94 ? -5.251 -7.199 -3.751 1.00 94.62 94 ILE A CA 1
ATOM 720 C C . ILE A 1 94 ? -5.199 -6.363 -5.026 1.00 94.62 94 ILE A C 1
ATOM 722 O O . ILE A 1 94 ? -6.203 -5.772 -5.424 1.00 94.62 94 ILE A O 1
ATOM 726 N N . PHE A 1 95 ? -4.029 -6.275 -5.651 1.00 95.19 95 PHE A N 1
ATOM 727 C CA . PHE A 1 95 ? -3.800 -5.393 -6.779 1.00 95.19 95 PHE A CA 1
ATOM 728 C C . PHE A 1 95 ? -3.494 -6.186 -8.042 1.00 95.19 95 PHE A C 1
ATOM 730 O O . PHE A 1 95 ? -2.433 -6.789 -8.170 1.00 95.19 95 PHE A O 1
ATOM 737 N N . VAL A 1 96 ? -4.391 -6.125 -9.023 1.00 89.44 96 VAL A N 1
ATOM 738 C CA . VAL A 1 96 ? -4.241 -6.864 -10.280 1.00 89.44 96 VAL A CA 1
ATOM 739 C C . VAL A 1 96 ? -3.576 -5.968 -11.329 1.00 89.44 96 VAL A C 1
ATOM 741 O O . VAL A 1 96 ? -4.134 -4.918 -11.663 1.00 89.44 96 VAL A O 1
ATOM 744 N N . PRO A 1 97 ? -2.405 -6.345 -11.879 1.00 84.12 97 PRO A N 1
ATOM 745 C CA . PRO A 1 97 ? -1.751 -5.591 -12.945 1.00 84.12 97 PRO A CA 1
ATOM 746 C C . PRO A 1 97 ? -2.670 -5.384 -14.155 1.00 84.12 97 PRO A C 1
ATOM 748 O O . PRO A 1 97 ? -3.239 -6.339 -14.693 1.00 84.12 97 PRO A O 1
ATOM 751 N N . LYS A 1 98 ? -2.775 -4.143 -14.644 1.00 74.69 98 LYS A N 1
ATOM 752 C CA . LYS A 1 98 ? -3.390 -3.852 -15.942 1.00 74.69 98 LYS A CA 1
ATOM 753 C C . LYS A 1 98 ? -2.442 -4.306 -17.030 1.00 74.69 98 LYS A C 1
ATOM 755 O O . LYS A 1 98 ? -1.580 -3.558 -17.490 1.00 74.69 98 LYS A O 1
ATOM 760 N N . VAL A 1 99 ? -2.637 -5.534 -17.491 1.00 61.91 99 VAL A N 1
ATOM 761 C CA . VAL A 1 99 ? -2.013 -5.986 -18.729 1.00 61.91 99 VAL A CA 1
ATOM 762 C C . VAL A 1 99 ? -2.685 -5.233 -19.876 1.00 61.91 99 VAL A C 1
ATOM 764 O O . VAL A 1 99 ? -3.695 -5.675 -20.423 1.00 61.91 99 VAL A O 1
ATOM 767 N N . TYR A 1 100 ? -2.135 -4.080 -20.259 1.00 52.28 100 TYR A N 1
ATOM 768 C CA . TYR A 1 100 ? -2.432 -3.507 -21.565 1.00 52.28 100 TYR A CA 1
ATOM 769 C C . TYR A 1 100 ? -1.917 -4.509 -22.594 1.00 52.28 100 TYR A C 1
ATOM 771 O O . TYR A 1 100 ? -0.713 -4.616 -22.835 1.00 52.28 100 TYR A O 1
ATOM 779 N N . ARG A 1 101 ? -2.834 -5.302 -23.159 1.00 41.50 101 ARG A N 1
ATOM 780 C CA . ARG A 1 101 ? -2.581 -6.096 -24.358 1.00 41.50 101 ARG A CA 1
ATOM 781 C C . ARG A 1 101 ? -2.152 -5.100 -25.432 1.00 41.50 101 ARG A C 1
ATOM 783 O O . ARG A 1 101 ? -2.983 -4.522 -26.120 1.00 41.50 101 ARG A O 1
ATOM 790 N N . VAL A 1 102 ? -0.849 -4.887 -25.577 1.00 44.28 102 VAL A N 1
ATOM 791 C CA . VAL A 1 102 ? -0.313 -4.443 -26.853 1.00 44.28 102 VAL A CA 1
ATOM 792 C C . VAL A 1 102 ? -0.500 -5.657 -27.748 1.00 44.28 102 VAL A C 1
ATOM 794 O O . VAL A 1 102 ? 0.335 -6.563 -27.767 1.00 44.28 102 VAL A O 1
ATOM 797 N N . THR A 1 103 ? -1.652 -5.746 -28.414 1.00 39.91 103 THR A N 1
ATOM 798 C CA . THR A 1 103 ? -1.761 -6.552 -29.622 1.00 39.91 103 THR A CA 1
ATOM 799 C C . THR A 1 103 ? -0.642 -6.057 -30.522 1.00 39.91 103 THR A C 1
ATOM 801 O O . THR A 1 103 ? -0.685 -4.956 -31.064 1.00 39.91 103 THR A O 1
ATOM 804 N N . ARG A 1 104 ? 0.435 -6.842 -30.617 1.00 42.88 104 ARG A N 1
ATOM 805 C CA . ARG A 1 104 ? 1.367 -6.730 -31.729 1.00 42.88 104 ARG A CA 1
ATOM 806 C C . ARG A 1 104 ? 0.591 -7.149 -32.976 1.00 42.88 104 ARG A C 1
ATOM 808 O O . ARG A 1 104 ? 0.804 -8.236 -33.490 1.00 42.88 104 ARG A O 1
ATOM 815 N N . ASP A 1 105 ? -0.230 -6.248 -33.496 1.00 39.75 105 ASP A N 1
ATOM 816 C CA . ASP A 1 105 ? -0.452 -6.138 -34.935 1.00 39.75 105 ASP A CA 1
ATOM 817 C C . ASP A 1 105 ? 0.782 -5.460 -35.549 1.00 39.75 105 ASP A C 1
ATOM 819 O O . ASP A 1 105 ? 0.709 -4.466 -36.266 1.00 39.75 105 ASP A O 1
ATOM 823 N N . ALA A 1 106 ? 1.970 -5.995 -35.240 1.00 41.56 106 ALA A N 1
ATOM 824 C CA . ALA A 1 106 ? 3.120 -5.798 -36.096 1.00 41.56 106 ALA A CA 1
ATOM 825 C C . ALA A 1 106 ? 2.847 -6.695 -37.294 1.00 41.56 106 ALA A C 1
ATOM 827 O O . ALA A 1 106 ? 3.103 -7.899 -37.269 1.00 41.56 106 ALA A O 1
ATOM 828 N N . ALA A 1 107 ? 2.194 -6.072 -38.268 1.00 42.75 107 ALA A N 1
ATOM 829 C CA . ALA A 1 107 ? 1.950 -6.563 -39.595 1.00 42.75 107 ALA A CA 1
ATOM 830 C C . ALA A 1 107 ? 3.019 -7.570 -40.016 1.00 42.75 107 ALA A C 1
ATOM 832 O O . ALA A 1 107 ? 4.214 -7.283 -40.087 1.00 42.75 107 ALA A O 1
ATOM 833 N N . ARG A 1 108 ? 2.521 -8.745 -40.371 1.00 44.25 108 ARG A N 1
ATOM 834 C CA . ARG A 1 108 ? 3.026 -9.557 -41.463 1.00 44.25 108 ARG A CA 1
ATOM 835 C C . ARG A 1 108 ? 3.122 -8.659 -42.715 1.00 44.25 108 ARG A C 1
ATOM 837 O O . ARG A 1 108 ? 2.273 -8.736 -43.591 1.00 44.25 108 ARG A O 1
ATOM 844 N N . GLN A 1 109 ? 4.102 -7.760 -42.790 1.00 41.78 109 GLN A N 1
ATOM 845 C CA . GLN A 1 109 ? 4.723 -7.404 -44.066 1.00 41.78 109 GLN A CA 1
ATOM 846 C C . GLN A 1 109 ? 5.548 -8.654 -44.400 1.00 41.78 109 GLN A C 1
ATOM 848 O O . GLN A 1 109 ? 6.524 -8.938 -43.721 1.00 41.78 109 GLN A O 1
ATOM 853 N N . SER A 1 110 ? 5.018 -9.640 -45.127 1.00 38.53 110 SER A N 1
ATOM 854 C CA . SER A 1 110 ? 4.630 -9.585 -46.542 1.00 38.53 110 SER A CA 1
ATOM 855 C C . SER A 1 110 ? 5.757 -8.991 -47.381 1.00 38.53 110 SER A C 1
ATOM 857 O O . SER A 1 110 ? 5.967 -7.782 -47.324 1.00 38.53 110 SER A O 1
ATOM 859 N N . ALA A 1 111 ? 6.359 -9.891 -48.168 1.00 36.22 111 ALA A N 1
ATOM 860 C CA . ALA A 1 111 ? 7.426 -9.741 -49.161 1.00 36.22 111 ALA A CA 1
ATOM 861 C C . ALA A 1 111 ? 8.860 -9.731 -48.613 1.00 36.22 111 ALA A C 1
ATOM 863 O O . ALA A 1 111 ? 9.307 -8.699 -48.073 1.00 36.22 111 ALA A O 1
#

pLDDT: mean 84.18, std 20.02, range [36.22, 98.19]

Radius of gyration: 16.04 Å; chains: 1; bounding box: 33×23×62 Å

Sequence (111 aa):
MNATSRDFYADCDREMLLRAMIRSGFTHEELADESSAQLRKIARSERRKGRGDRVPTSNSRQLIGQLCSGAAKSTNELRAIAIERALGMDDGSIFVPKVYRVTRDAARQSA